Protein AF-A0AAW6XTF2-F1 (afdb_monomer)

Foldseek 3Di:
DPPPDDPLNVVCVVVVHDSVVVVLVVLLVLADPVLNVCCVVVLDPSVQSSCLSVDDRVVNVVQVVVCVVVVHNDPPDDDD

Sequence (80 aa):
MSDGKKSRDILAEQVRQSKTQIQKYIRLTELIPELLNMVDEKRIAFNPAYDLPFLKTEEQRMMLETMDYEQVAPSLRPSA

Radius of gyration: 15.38 Å; Cα contacts (8 Å, |Δi|>4): 51; chains: 1; bounding box: 48×25×32 Å

Solvent-accessible surface area (backbone atoms only — not comparable to full-atom values): 4880 Å² total; per-residue (Å²): 129,82,73,88,72,51,76,59,55,57,48,20,66,73,70,76,42,54,58,65,58,56,51,44,60,59,43,46,73,60,40,58,70,70,61,43,49,31,39,76,73,58,64,36,56,70,75,52,49,54,61,53,40,79,47,55,72,68,56,52,48,53,49,51,57,49,26,68,72,68,76,41,70,80,80,64,69,79,80,129

InterPro domains:
  IPR041468 ParB/Spo0J, HTH domain [PF17762] (8-64)

Secondary structure (DSSP, 8-state):
------HHHHHHHHHT--HHHHHHHHHHTTS-HHHHHHHHTTSS-HHHHTTGGGS-HHHHHHHHHHHHHHTS----PPP-

Structure (mmCIF, N/CA/C/O backbone):
data_AF-A0AAW6XTF2-F1
#
_entry.id   AF-A0AAW6XTF2-F1
#
loop_
_atom_site.group_PDB
_atom_site.id
_atom_site.type_symbol
_atom_site.label_atom_id
_atom_site.label_alt_id
_atom_site.label_comp_id
_atom_site.label_asym_id
_atom_site.label_entity_id
_atom_site.label_seq_id
_atom_site.pdbx_PDB_ins_code
_atom_site.Cartn_x
_atom_site.Cartn_y
_atom_site.Cartn_z
_atom_site.occupancy
_atom_site.B_iso_or_equiv
_atom_site.auth_seq_id
_atom_site.auth_comp_id
_atom_site.auth_asym_id
_atom_site.auth_atom_id
_atom_site.pdbx_PDB_model_num
ATOM 1 N N . MET A 1 1 ? 31.891 3.502 -18.044 1.00 45.72 1 MET A N 1
ATOM 2 C CA . MET A 1 1 ? 30.786 4.259 -17.424 1.00 45.72 1 MET A CA 1
ATOM 3 C C . MET A 1 1 ? 29.824 3.225 -16.876 1.00 45.72 1 MET A C 1
ATOM 5 O O .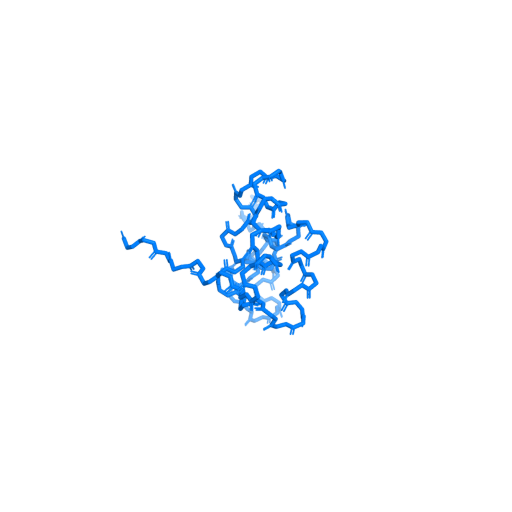 MET A 1 1 ? 29.547 2.281 -17.597 1.00 45.72 1 MET A O 1
ATOM 9 N N . SER A 1 2 ? 29.428 3.307 -15.605 1.00 55.28 2 SER A N 1
ATOM 10 C CA . SER A 1 2 ? 28.373 2.425 -15.093 1.00 55.28 2 SER A CA 1
ATOM 11 C C . SER A 1 2 ? 27.088 2.843 -15.799 1.00 55.28 2 SER A C 1
ATOM 13 O O . SER A 1 2 ? 26.641 3.973 -15.595 1.00 55.28 2 SER A O 1
ATOM 15 N N . ASP A 1 3 ? 26.573 2.006 -16.701 1.00 63.88 3 ASP A N 1
ATOM 16 C CA . ASP A 1 3 ? 25.262 2.211 -17.312 1.00 63.88 3 ASP A CA 1
ATOM 17 C C . ASP A 1 3 ? 24.283 2.480 -16.171 1.00 63.88 3 ASP A C 1
ATOM 19 O O . ASP A 1 3 ? 24.128 1.637 -15.293 1.00 63.88 3 ASP A O 1
ATOM 23 N N . GLY A 1 4 ? 23.688 3.674 -16.120 1.00 74.94 4 GLY A N 1
ATOM 24 C CA . GLY A 1 4 ? 22.935 4.195 -14.970 1.00 74.94 4 GLY A CA 1
ATOM 25 C C . GLY A 1 4 ? 21.625 3.464 -14.641 1.00 74.94 4 GLY A C 1
ATOM 26 O O . GLY A 1 4 ? 20.671 4.098 -14.192 1.00 74.94 4 GLY A O 1
ATOM 27 N N . LYS A 1 5 ? 21.548 2.152 -14.881 1.00 73.12 5 LYS A N 1
ATOM 28 C CA . LYS A 1 5 ? 20.452 1.269 -14.496 1.00 73.12 5 LYS A CA 1
ATOM 29 C C . LYS A 1 5 ? 20.423 1.131 -12.974 1.00 73.12 5 LYS A C 1
ATOM 31 O O . LYS A 1 5 ? 21.370 0.658 -12.348 1.00 73.12 5 LYS A O 1
ATOM 36 N N . LYS A 1 6 ? 19.309 1.531 -12.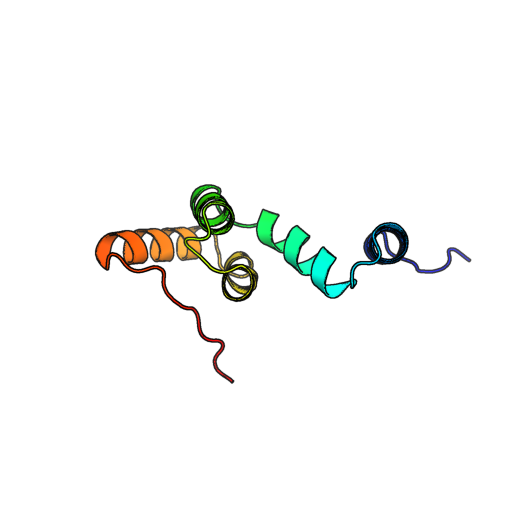366 1.00 79.50 6 LYS A N 1
ATOM 37 C CA . LYS A 1 6 ? 19.020 1.295 -10.945 1.00 79.50 6 LYS A CA 1
ATOM 38 C C . LYS A 1 6 ? 18.540 -0.149 -10.765 1.00 79.50 6 LYS A C 1
ATOM 40 O O . LYS A 1 6 ? 17.999 -0.736 -11.698 1.00 79.50 6 LYS A O 1
ATOM 45 N N . SER A 1 7 ? 18.627 -0.708 -9.555 1.00 79.56 7 SER A N 1
ATOM 46 C CA . SER A 1 7 ? 18.187 -2.092 -9.270 1.00 79.56 7 SER A CA 1
ATOM 47 C C . SER A 1 7 ? 16.748 -2.384 -9.720 1.00 79.56 7 SER A C 1
ATOM 49 O O . SER A 1 7 ? 16.448 -3.484 -10.174 1.00 79.56 7 SER A O 1
ATOM 51 N N . ARG A 1 8 ? 15.866 -1.372 -9.678 1.00 75.00 8 ARG A N 1
ATOM 52 C CA . ARG A 1 8 ? 14.484 -1.475 -10.178 1.00 75.00 8 ARG A CA 1
ATOM 53 C C . ARG A 1 8 ? 14.395 -1.720 -11.689 1.00 75.00 8 ARG A C 1
ATOM 55 O O . ARG A 1 8 ? 13.447 -2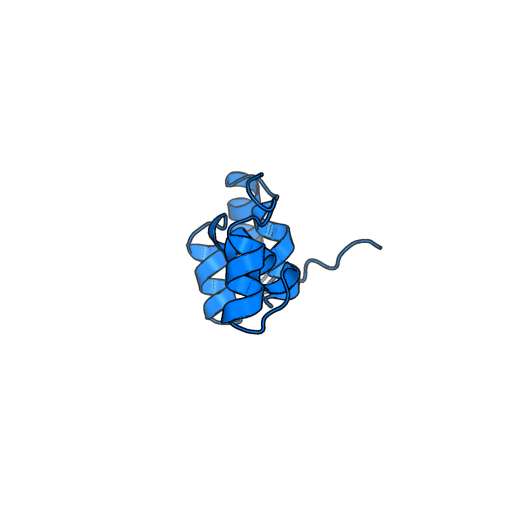.349 -12.139 1.00 75.00 8 ARG A O 1
ATOM 62 N N . ASP A 1 9 ? 15.344 -1.191 -12.462 1.00 76.44 9 ASP A N 1
ATOM 63 C CA . ASP A 1 9 ? 15.363 -1.299 -13.922 1.00 76.44 9 ASP A CA 1
ATOM 64 C C . ASP A 1 9 ? 15.745 -2.720 -14.337 1.00 76.44 9 ASP A C 1
ATOM 66 O O . ASP A 1 9 ? 15.103 -3.302 -15.205 1.00 76.44 9 ASP A O 1
ATOM 70 N N . ILE A 1 10 ? 16.729 -3.297 -13.643 1.00 81.56 10 ILE A N 1
ATOM 71 C CA . ILE A 1 10 ? 17.167 -4.685 -13.826 1.00 81.56 10 ILE A CA 1
ATOM 72 C C . ILE A 1 10 ? 16.034 -5.649 -13.450 1.00 81.56 10 ILE A C 1
ATOM 74 O O . ILE A 1 10 ? 15.702 -6.545 -14.222 1.00 81.56 10 ILE A O 1
ATOM 78 N N . LEU A 1 11 ? 15.393 -5.433 -12.296 1.00 79.06 11 LEU A N 1
ATOM 79 C CA . LEU A 1 11 ? 14.300 -6.289 -11.837 1.00 79.06 11 LEU A CA 1
ATOM 80 C C . LEU A 1 11 ? 13.096 -6.236 -12.795 1.00 79.06 11 LEU A C 1
ATOM 82 O O . LEU A 1 11 ? 12.542 -7.279 -13.126 1.00 79.06 11 LEU A O 1
ATOM 86 N N . ALA A 1 12 ? 12.731 -5.048 -13.296 1.00 79.44 12 ALA A N 1
ATOM 87 C CA . ALA A 1 12 ? 11.648 -4.874 -14.272 1.00 79.44 12 ALA A CA 1
ATOM 88 C C . ALA A 1 12 ? 11.866 -5.702 -15.547 1.00 79.44 12 ALA A C 1
ATOM 90 O O . ALA A 1 12 ? 10.945 -6.377 -16.011 1.00 79.44 12 ALA A O 1
ATOM 91 N N . GLU A 1 13 ? 13.093 -5.683 -16.078 1.00 80.69 13 GLU A N 1
ATOM 92 C CA . GLU A 1 13 ? 13.490 -6.481 -17.243 1.00 80.69 13 GLU A CA 1
ATOM 93 C C . GLU A 1 13 ? 13.409 -7.991 -16.947 1.00 80.69 13 GLU A C 1
ATOM 95 O O . GLU A 1 13 ? 12.873 -8.748 -17.757 1.00 80.69 13 GLU A O 1
ATOM 100 N N . GLN A 1 14 ? 13.876 -8.429 -15.773 1.00 83.12 14 GLN A N 1
ATOM 101 C CA . GLN A 1 14 ? 13.901 -9.845 -15.383 1.00 83.12 14 GLN A CA 1
ATOM 102 C C . GLN A 1 14 ? 12.508 -10.436 -15.145 1.00 83.12 14 GLN A C 1
ATOM 104 O O . GLN A 1 14 ? 12.222 -11.539 -15.610 1.00 83.12 14 GLN A O 1
ATOM 109 N N . VAL A 1 15 ? 11.634 -9.717 -14.435 1.00 81.38 15 VAL A N 1
ATOM 110 C CA . VAL A 1 15 ? 10.306 -10.227 -14.053 1.00 81.38 15 VAL A CA 1
ATOM 111 C C . VAL A 1 15 ? 9.201 -9.852 -15.044 1.00 81.38 15 VAL A C 1
ATOM 113 O O . VAL A 1 15 ? 8.037 -10.172 -14.812 1.00 81.38 15 VAL A O 1
ATOM 116 N N . ARG A 1 16 ? 9.544 -9.168 -16.149 1.00 82.00 16 ARG A N 1
ATOM 117 C CA . ARG A 1 16 ? 8.596 -8.636 -17.150 1.00 82.00 16 ARG A CA 1
ATOM 118 C C . ARG A 1 16 ? 7.471 -7.796 -16.529 1.00 82.00 16 ARG A C 1
ATOM 120 O O . ARG A 1 16 ? 6.344 -7.791 -17.021 1.00 82.00 16 ARG A O 1
ATOM 127 N N . GLN A 1 17 ? 7.773 -7.080 -15.448 1.00 81.62 17 GLN A N 1
ATOM 128 C CA .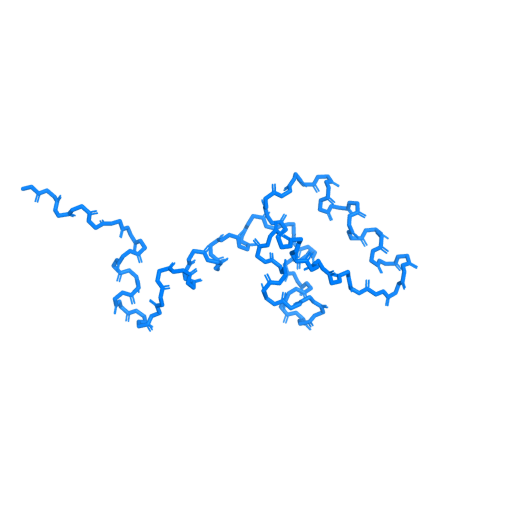 GLN A 1 17 ? 6.846 -6.152 -14.802 1.00 81.62 17 GLN A CA 1
ATOM 129 C C . GLN A 1 17 ? 7.261 -4.712 -15.079 1.00 81.62 17 GLN A C 1
ATOM 131 O O . GLN A 1 17 ? 8.438 -4.406 -15.260 1.00 81.62 17 GLN A O 1
ATOM 136 N N . SER A 1 18 ? 6.293 -3.795 -15.086 1.00 86.50 18 SER A N 1
ATOM 137 C CA . SER A 1 18 ? 6.619 -2.379 -15.222 1.00 86.50 18 SER A CA 1
ATOM 138 C C . SER A 1 18 ? 7.388 -1.883 -13.991 1.00 86.50 18 SER A C 1
ATOM 140 O O . SER A 1 18 ? 7.138 -2.307 -12.860 1.00 86.50 18 SER A O 1
ATOM 142 N N . LYS A 1 19 ? 8.293 -0.919 -14.195 1.00 83.31 19 LYS A N 1
ATOM 143 C CA . LYS A 1 19 ? 9.003 -0.234 -13.098 1.00 83.31 19 LYS A CA 1
ATOM 144 C C . LYS A 1 19 ? 8.027 0.352 -12.071 1.00 83.31 19 LYS A C 1
ATOM 146 O O . LYS A 1 19 ? 8.310 0.341 -10.877 1.00 83.31 19 LYS A O 1
ATOM 151 N N . THR A 1 20 ? 6.871 0.823 -12.542 1.00 85.06 20 THR A N 1
ATOM 152 C CA . THR A 1 20 ? 5.776 1.321 -11.706 1.00 85.06 20 THR A CA 1
ATOM 153 C C . THR A 1 20 ? 5.215 0.224 -10.808 1.00 85.06 20 THR A C 1
ATOM 155 O O . THR A 1 20 ? 5.056 0.459 -9.617 1.00 85.06 20 THR A O 1
ATOM 158 N N . GLN A 1 21 ? 4.967 -0.981 -11.331 1.00 87.06 21 GLN A N 1
ATOM 159 C CA . GLN A 1 21 ? 4.468 -2.111 -10.541 1.00 87.06 21 GLN A CA 1
ATOM 160 C C . GLN A 1 21 ? 5.439 -2.472 -9.408 1.00 87.06 21 GLN A C 1
ATOM 162 O O . GLN A 1 21 ? 5.034 -2.579 -8.254 1.00 87.06 21 GLN A O 1
ATOM 167 N N . ILE A 1 22 ? 6.731 -2.576 -9.727 1.00 87.44 22 ILE A N 1
ATOM 168 C CA . ILE A 1 22 ? 7.785 -2.870 -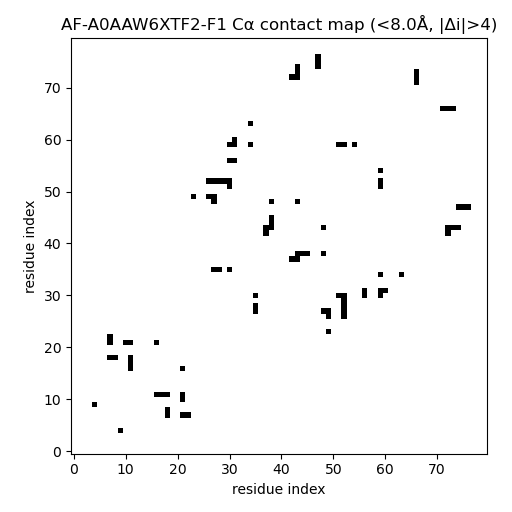8.746 1.00 87.44 22 ILE A CA 1
ATOM 169 C C . ILE A 1 22 ? 7.848 -1.783 -7.673 1.00 87.44 22 ILE A C 1
ATOM 171 O O . ILE A 1 22 ? 7.913 -2.088 -6.486 1.00 87.44 22 ILE A O 1
ATOM 175 N N . GLN A 1 23 ? 7.786 -0.510 -8.071 1.00 87.44 23 GLN A N 1
ATOM 176 C CA . GLN A 1 23 ? 7.772 0.600 -7.122 1.00 87.44 23 GLN A CA 1
ATOM 177 C C . GLN A 1 23 ? 6.552 0.550 -6.195 1.00 87.44 23 GLN A C 1
ATOM 179 O O . GLN A 1 23 ? 6.712 0.811 -5.007 1.00 87.44 23 GLN A O 1
ATOM 184 N N . LYS A 1 24 ? 5.364 0.199 -6.707 1.00 89.75 24 LYS A N 1
ATOM 185 C CA . LYS A 1 24 ? 4.163 0.041 -5.875 1.00 89.75 24 LYS A CA 1
ATOM 186 C C . LYS A 1 24 ? 4.361 -1.042 -4.815 1.00 89.75 24 LYS A C 1
ATOM 188 O O . LYS A 1 24 ? 4.115 -0.774 -3.648 1.00 89.75 24 LYS A O 1
ATOM 193 N N . TYR A 1 25 ? 4.872 -2.215 -5.194 1.00 90.94 25 TYR A N 1
ATOM 194 C CA . TYR A 1 25 ? 5.146 -3.293 -4.236 1.00 90.94 25 TYR A CA 1
ATOM 195 C C . TYR A 1 25 ? 6.179 -2.902 -3.178 1.00 90.94 25 TYR A C 1
ATOM 197 O O . TYR A 1 25 ? 5.972 -3.181 -2.004 1.00 90.94 25 TYR A O 1
ATOM 205 N N . ILE A 1 26 ? 7.256 -2.214 -3.572 1.00 91.06 26 ILE A N 1
ATOM 206 C CA . ILE A 1 26 ? 8.252 -1.709 -2.616 1.00 91.06 26 ILE A CA 1
ATOM 207 C C . ILE A 1 26 ? 7.608 -0.711 -1.649 1.00 91.06 26 ILE A C 1
ATOM 209 O O . ILE A 1 26 ? 7.895 -0.746 -0.464 1.00 91.06 26 ILE A O 1
ATOM 213 N N . ARG A 1 27 ? 6.719 0.168 -2.122 1.00 92.81 27 ARG A N 1
ATOM 214 C CA . ARG A 1 27 ? 6.055 1.144 -1.247 1.00 92.81 27 ARG A CA 1
ATOM 215 C C . ARG A 1 27 ? 5.158 0.496 -0.200 1.00 92.81 27 ARG A C 1
ATOM 217 O O . ARG A 1 27 ? 5.126 0.978 0.923 1.00 92.81 27 ARG A O 1
ATOM 224 N N . LEU A 1 28 ? 4.495 -0.615 -0.514 1.00 94.88 28 LEU A N 1
ATOM 225 C CA . LEU A 1 28 ? 3.667 -1.315 0.474 1.00 94.88 28 LEU A CA 1
ATOM 226 C C . LEU A 1 28 ? 4.458 -1.813 1.694 1.00 94.88 28 LEU A C 1
ATOM 228 O O . LEU A 1 28 ? 3.861 -2.014 2.744 1.00 94.88 28 LEU A O 1
ATOM 232 N N . THR A 1 29 ? 5.786 -1.961 1.608 1.00 94.38 29 THR A N 1
ATOM 233 C CA . THR A 1 29 ? 6.604 -2.348 2.772 1.00 94.38 29 THR A CA 1
ATOM 234 C C . THR A 1 29 ? 6.749 -1.233 3.812 1.00 94.38 29 THR A C 1
ATOM 236 O O . THR A 1 29 ? 7.309 -1.474 4.875 1.00 94.38 29 THR A O 1
ATOM 239 N N . GLU A 1 30 ? 6.301 -0.012 3.505 1.00 95.56 30 GLU A N 1
ATOM 240 C CA . GLU A 1 30 ? 6.246 1.125 4.438 1.00 95.56 30 GLU A CA 1
ATOM 241 C C . GLU A 1 30 ? 4.883 1.209 5.173 1.00 95.56 30 GLU A C 1
ATOM 243 O O . GLU A 1 30 ? 4.664 2.124 5.970 1.00 95.56 30 GLU A O 1
ATOM 248 N N . LEU A 1 31 ? 3.965 0.259 4.934 1.00 97.00 31 LEU A N 1
ATOM 249 C CA . LEU A 1 31 ? 2.724 0.121 5.703 1.00 97.00 31 LEU A CA 1
ATOM 250 C C . LEU A 1 31 ? 2.973 -0.472 7.089 1.00 97.00 31 LEU A C 1
ATOM 252 O O . LEU A 1 31 ? 3.844 -1.326 7.270 1.00 97.00 31 LEU A O 1
ATOM 256 N N . ILE A 1 32 ? 2.135 -0.088 8.053 1.00 96.62 32 ILE A N 1
ATOM 257 C CA . ILE A 1 32 ? 2.023 -0.844 9.304 1.00 96.62 32 ILE A CA 1
ATOM 258 C C . ILE A 1 32 ? 1.531 -2.278 9.027 1.00 96.62 32 ILE A C 1
ATOM 260 O O . ILE A 1 32 ? 0.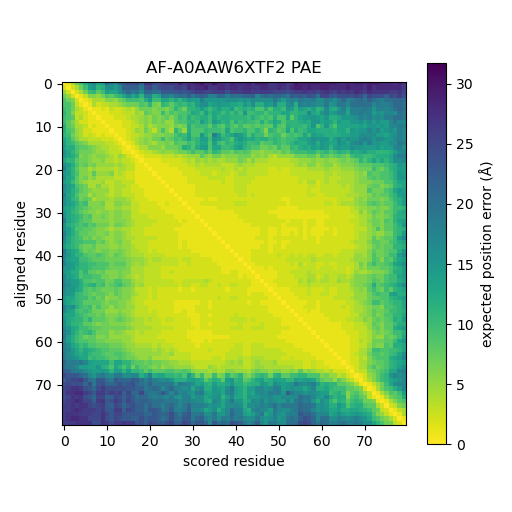761 -2.483 8.079 1.00 96.62 32 ILE A O 1
ATOM 264 N N . PRO A 1 33 ? 1.955 -3.274 9.832 1.00 96.06 33 PRO A N 1
ATOM 265 C CA . PRO A 1 33 ? 1.642 -4.684 9.589 1.00 96.06 33 PRO A CA 1
ATOM 266 C C . PRO A 1 33 ? 0.149 -4.970 9.410 1.00 96.06 33 PRO A C 1
ATOM 268 O O . PRO A 1 33 ? -0.233 -5.782 8.573 1.00 96.06 33 PRO A O 1
ATOM 271 N N . GLU A 1 34 ? -0.702 -4.282 10.163 1.00 94.88 34 GLU A N 1
ATOM 272 C CA . GLU A 1 34 ? -2.148 -4.458 10.131 1.00 94.88 34 GLU A CA 1
ATOM 273 C C . GLU A 1 34 ? -2.737 -4.028 8.781 1.00 94.88 34 GLU A C 1
ATOM 275 O O . GLU A 1 34 ? -3.495 -4.782 8.175 1.00 94.88 34 GLU A O 1
ATOM 280 N N . LEU A 1 35 ? -2.334 -2.866 8.256 1.00 94.44 35 LEU A N 1
ATOM 281 C CA . LEU A 1 35 ? -2.778 -2.410 6.937 1.00 94.44 35 LEU A CA 1
ATOM 282 C C . LEU A 1 35 ? -2.240 -3.308 5.825 1.00 94.44 35 LEU A C 1
ATOM 284 O O . LEU A 1 35 ? -2.982 -3.610 4.893 1.00 94.44 35 LEU A O 1
ATOM 288 N N . LEU A 1 36 ? -0.989 -3.768 5.928 1.00 95.69 36 LEU A N 1
ATOM 289 C CA . LEU A 1 36 ? -0.422 -4.712 4.964 1.00 95.69 36 LEU A CA 1
ATOM 290 C C . LEU A 1 36 ? -1.226 -6.021 4.928 1.00 95.69 36 LEU A C 1
ATOM 292 O O . LEU A 1 36 ? -1.634 -6.450 3.849 1.00 95.69 36 LEU A O 1
ATOM 296 N N . ASN A 1 37 ? -1.558 -6.579 6.098 1.00 94.94 37 ASN A N 1
ATOM 297 C CA . ASN A 1 37 ? -2.420 -7.759 6.203 1.00 94.94 37 ASN A CA 1
ATOM 298 C C . ASN A 1 37 ? -3.790 -7.517 5.556 1.00 94.94 37 ASN A C 1
ATOM 300 O O . ASN A 1 37 ? -4.302 -8.382 4.854 1.00 94.94 37 ASN A O 1
ATOM 304 N N . MET A 1 38 ? -4.377 -6.328 5.717 1.00 92.88 38 MET A N 1
ATOM 305 C CA . MET A 1 38 ? -5.651 -5.995 5.072 1.00 92.88 38 MET A CA 1
ATOM 306 C C . MET A 1 38 ? -5.553 -5.907 3.541 1.00 92.88 38 MET A C 1
ATOM 308 O O . MET A 1 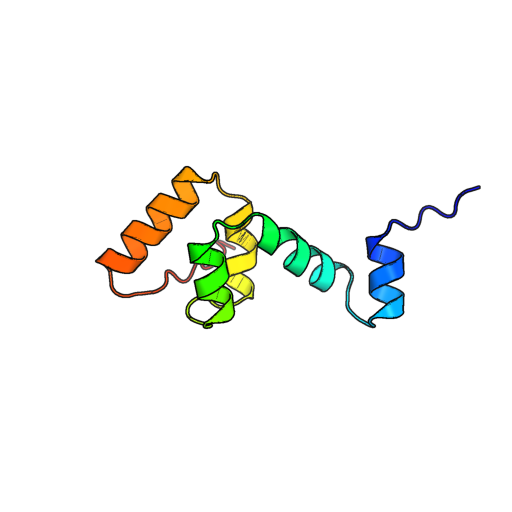38 ? -6.544 -6.187 2.859 1.00 92.88 38 MET A O 1
ATOM 312 N N . VAL A 1 39 ? -4.397 -5.537 2.976 1.00 92.94 39 VAL A N 1
ATOM 313 C CA . VAL A 1 39 ? -4.158 -5.632 1.522 1.00 92.94 39 VAL A CA 1
ATOM 314 C C . VAL A 1 39 ? -4.090 -7.097 1.090 1.00 92.94 39 VAL A C 1
ATOM 316 O O . VAL A 1 39 ? -4.730 -7.471 0.103 1.00 92.94 39 VAL A O 1
ATOM 319 N N . ASP A 1 40 ? -3.368 -7.930 1.838 1.00 92.94 40 ASP A N 1
ATOM 320 C CA . ASP A 1 40 ? -3.197 -9.359 1.543 1.00 92.94 40 ASP A CA 1
ATOM 321 C C . ASP A 1 40 ? -4.523 -10.132 1.642 1.00 92.94 40 ASP A C 1
ATOM 323 O O . ASP A 1 40 ? -4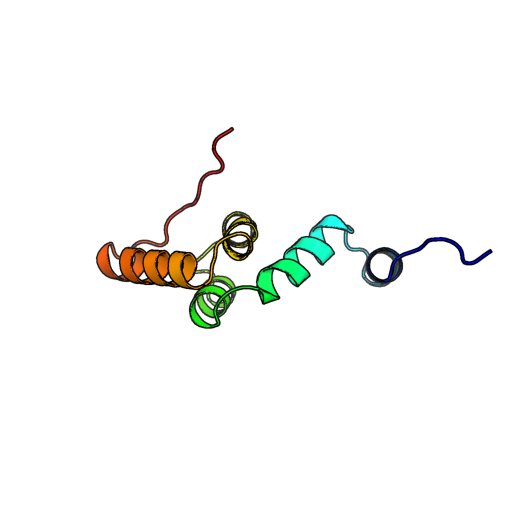.859 -10.930 0.762 1.00 92.94 40 ASP A O 1
ATOM 327 N N . GLU A 1 41 ? -5.340 -9.817 2.649 1.00 93.25 41 GLU A N 1
ATOM 328 C CA . GLU A 1 41 ? -6.714 -10.310 2.818 1.00 93.25 41 GLU A CA 1
ATOM 329 C C . GLU A 1 41 ? -7.698 -9.718 1.794 1.00 93.25 41 GLU A C 1
ATOM 331 O O . GLU A 1 41 ? -8.874 -10.088 1.769 1.00 93.25 41 GLU A O 1
ATOM 336 N N . LYS A 1 42 ? -7.241 -8.796 0.935 1.00 89.31 42 LYS A N 1
ATOM 337 C CA . LYS A 1 42 ? -8.045 -8.057 -0.053 1.00 89.31 42 LYS A CA 1
ATOM 338 C C . LYS A 1 42 ? -9.180 -7.231 0.558 1.00 89.31 42 LYS A C 1
ATOM 340 O O . LYS A 1 42 ? -10.117 -6.859 -0.150 1.00 89.31 42 LYS A O 1
ATOM 345 N N . ARG A 1 43 ? -9.089 -6.904 1.850 1.00 88.69 43 ARG A N 1
ATOM 346 C CA . ARG A 1 43 ? -9.989 -5.961 2.533 1.00 88.69 43 ARG A CA 1
ATOM 347 C C . ARG A 1 43 ? -9.746 -4.530 2.056 1.00 88.69 43 ARG A C 1
ATOM 349 O O . ARG A 1 43 ? -10.691 -3.753 1.969 1.00 88.69 43 ARG A O 1
ATOM 356 N N . ILE A 1 44 ? -8.507 -4.202 1.686 1.00 88.50 44 ILE A N 1
ATOM 357 C CA . ILE A 1 44 ? -8.143 -2.972 0.974 1.00 88.50 44 ILE A CA 1
ATOM 358 C C . ILE A 1 44 ? -7.637 -3.356 -0.417 1.00 88.50 44 ILE A C 1
ATOM 360 O O . ILE A 1 44 ? -6.798 -4.241 -0.574 1.00 88.50 44 ILE A O 1
ATOM 364 N N . ALA A 1 45 ? -8.133 -2.683 -1.454 1.00 89.19 45 ALA A N 1
ATOM 365 C CA . ALA A 1 45 ? -7.628 -2.906 -2.802 1.00 89.19 45 ALA A CA 1
ATOM 366 C C . ALA A 1 45 ? -6.184 -2.383 -2.954 1.00 89.19 45 ALA A C 1
ATOM 368 O O . ALA A 1 45 ? -5.801 -1.364 -2.388 1.00 89.19 45 ALA A O 1
ATOM 369 N N . PHE A 1 46 ? -5.392 -3.036 -3.805 1.00 87.94 46 PHE A N 1
ATOM 370 C CA . PHE A 1 46 ? -3.982 -2.685 -4.023 1.00 87.94 46 PHE A CA 1
ATOM 371 C C . PHE A 1 46 ? -3.761 -1.232 -4.477 1.00 87.94 46 PHE A C 1
ATOM 373 O O . PHE A 1 46 ? -2.816 -0.576 -4.056 1.00 87.94 46 PHE A O 1
ATOM 380 N N . ASN A 1 47 ? -4.629 -0.723 -5.357 1.00 85.19 47 ASN A N 1
ATOM 381 C CA . ASN A 1 47 ? -4.491 0.632 -5.888 1.00 85.19 47 ASN A CA 1
ATOM 382 C C . ASN A 1 47 ? -4.655 1.725 -4.817 1.00 85.19 47 ASN A C 1
ATOM 384 O O . ASN A 1 47 ? -3.767 2.563 -4.756 1.00 85.19 47 ASN A O 1
ATOM 388 N N . PRO A 1 48 ? -5.699 1.733 -3.966 1.00 86.56 48 PRO A N 1
ATOM 389 C CA . PRO A 1 48 ? -5.777 2.695 -2.863 1.00 86.56 48 PRO A CA 1
ATOM 390 C C . PRO A 1 48 ? -4.719 2.452 -1.776 1.00 86.56 48 PRO A C 1
ATOM 392 O O . PRO A 1 48 ? -4.250 3.402 -1.160 1.00 86.56 48 PRO A O 1
ATOM 395 N N . ALA A 1 49 ? -4.281 1.205 -1.569 1.00 91.00 49 ALA A N 1
ATOM 396 C CA . ALA A 1 49 ? -3.222 0.908 -0.604 1.00 91.00 49 ALA A CA 1
ATOM 397 C C . ALA A 1 49 ? -1.855 1.502 -0.979 1.00 91.00 49 ALA A C 1
ATOM 399 O O . ALA A 1 49 ? -1.008 1.666 -0.109 1.00 91.00 49 ALA A O 1
ATOM 400 N N . TYR A 1 50 ? -1.630 1.838 -2.253 1.00 92.19 50 TYR A N 1
ATOM 401 C CA . TYR A 1 50 ? -0.388 2.461 -2.713 1.00 92.19 50 TYR A CA 1
ATOM 402 C C . TYR A 1 50 ? -0.139 3.851 -2.106 1.00 92.19 50 TYR A C 1
ATOM 404 O O . TYR A 1 50 ? 1.022 4.233 -1.965 1.00 92.19 50 TYR A O 1
ATOM 412 N N . ASP A 1 51 ? -1.194 4.586 -1.742 1.00 90.69 51 ASP A N 1
ATOM 413 C CA . ASP A 1 51 ? -1.078 5.962 -1.243 1.00 90.69 51 ASP A CA 1
ATOM 414 C C . ASP A 1 51 ? -0.866 6.025 0.283 1.00 90.69 51 ASP A C 1
ATOM 416 O O . ASP A 1 51 ? -0.312 6.987 0.810 1.00 90.69 51 ASP A O 1
ATOM 420 N N . LEU A 1 52 ? -1.243 4.967 1.003 1.00 92.94 52 LEU A N 1
ATOM 421 C CA . LEU A 1 52 ? -1.135 4.867 2.462 1.00 92.94 52 LEU A CA 1
ATOM 422 C C . LEU A 1 52 ? 0.297 4.976 3.032 1.00 92.94 52 LEU A C 1
ATOM 424 O O . LEU A 1 52 ? 0.457 5.622 4.067 1.00 92.94 52 LEU A O 1
ATOM 428 N N . PRO A 1 53 ? 1.357 4.431 2.402 1.00 94.88 53 PRO A N 1
ATOM 429 C CA . PRO A 1 53 ? 2.708 4.523 2.943 1.00 94.88 53 PRO A CA 1
ATOM 430 C C . PRO A 1 53 ? 3.315 5.932 2.859 1.00 94.88 53 PRO A C 1
ATOM 432 O O . PRO A 1 53 ? 4.371 6.181 3.434 1.00 94.88 53 PRO A O 1
ATOM 435 N N . PHE A 1 54 ? 2.659 6.876 2.172 1.00 93.00 54 PHE A N 1
ATOM 436 C CA . PHE A 1 54 ? 3.047 8.290 2.199 1.00 93.00 54 PHE A CA 1
ATOM 437 C C . PHE A 1 54 ? 2.573 9.016 3.469 1.00 93.00 54 PHE A C 1
ATOM 439 O O . PHE A 1 54 ? 3.010 10.140 3.723 1.00 93.00 54 PHE A O 1
ATOM 446 N N . LEU A 1 55 ? 1.703 8.386 4.264 1.00 94.44 55 LEU A N 1
ATOM 447 C CA . LEU A 1 55 ? 1.256 8.877 5.564 1.00 94.44 55 LEU A CA 1
ATOM 448 C C . LEU A 1 55 ? 2.237 8.484 6.670 1.00 94.44 55 LEU A C 1
ATOM 450 O O . LEU A 1 55 ? 2.907 7.447 6.607 1.00 94.44 55 LEU A O 1
ATOM 454 N N . LYS A 1 56 ? 2.268 9.276 7.742 1.00 95.62 56 LYS A N 1
ATOM 455 C CA . LYS A 1 56 ? 2.986 8.909 8.968 1.00 95.62 56 LYS A CA 1
ATOM 456 C C . LYS A 1 56 ? 2.346 7.678 9.604 1.00 95.62 56 LYS A C 1
ATOM 458 O O . LYS A 1 56 ? 1.144 7.456 9.498 1.00 95.62 56 LYS A O 1
ATOM 463 N N . THR A 1 57 ? 3.134 6.927 10.370 1.00 95.38 57 THR A N 1
ATOM 464 C CA . THR A 1 57 ? 2.660 5.739 11.097 1.00 95.38 57 THR A CA 1
ATOM 465 C C . THR A 1 57 ? 1.434 6.023 11.975 1.00 95.38 57 THR A C 1
ATOM 467 O O . THR A 1 57 ? 0.514 5.215 12.000 1.00 95.38 57 THR A O 1
ATOM 470 N N . GLU A 1 58 ? 1.372 7.176 12.650 1.00 95.44 58 GLU A N 1
ATOM 471 C CA . GLU A 1 58 ? 0.208 7.525 13.485 1.00 95.44 58 GLU A CA 1
ATOM 472 C C . GLU A 1 58 ? -1.055 7.819 12.669 1.00 95.44 58 GLU A C 1
ATOM 474 O O . GLU A 1 58 ? -2.155 7.464 13.079 1.00 95.44 58 GLU A O 1
ATOM 479 N N . GLU A 1 59 ? -0.908 8.411 11.483 1.00 95.25 59 GLU A N 1
ATOM 480 C CA . GLU A 1 59 ? -2.029 8.641 10.566 1.00 95.25 59 GLU A CA 1
ATOM 481 C C . GLU A 1 59 ? -2.551 7.302 10.023 1.00 95.25 59 GLU A C 1
ATOM 483 O O . GLU A 1 59 ? -3.759 7.089 9.966 1.00 95.25 59 GLU A O 1
ATOM 488 N N . GLN A 1 60 ? -1.652 6.357 9.722 1.00 95.50 60 GLN A N 1
ATOM 489 C CA . GLN A 1 60 ? -2.025 4.992 9.337 1.00 95.50 60 GLN A CA 1
ATOM 490 C C . GLN A 1 60 ? -2.809 4.264 10.447 1.00 95.50 60 GLN A C 1
ATOM 492 O O . GLN A 1 60 ? -3.792 3.583 10.151 1.00 95.50 60 GLN A O 1
ATOM 497 N N . ARG A 1 61 ? -2.427 4.431 11.723 1.00 94.44 61 ARG A N 1
ATOM 498 C CA . ARG A 1 61 ? -3.171 3.861 12.865 1.00 94.44 61 ARG A CA 1
ATOM 499 C C . ARG A 1 61 ? -4.544 4.497 13.044 1.00 94.44 61 ARG A C 1
ATOM 501 O O . ARG A 1 61 ? -5.521 3.777 13.206 1.00 94.44 61 ARG A O 1
ATOM 508 N N . MET A 1 62 ? -4.632 5.822 12.947 1.00 92.06 62 MET A N 1
ATOM 509 C CA . MET A 1 62 ? -5.908 6.538 13.037 1.00 92.06 62 MET A CA 1
ATOM 510 C C . MET A 1 62 ? -6.883 6.094 11.941 1.00 92.06 62 MET A C 1
ATOM 512 O O . MET A 1 62 ? -8.081 5.943 12.187 1.00 92.06 62 MET A O 1
ATOM 516 N N . MET A 1 63 ? -6.376 5.845 10.731 1.00 88.94 63 MET A N 1
ATOM 517 C CA . MET A 1 63 ? -7.187 5.259 9.669 1.00 88.94 63 MET A CA 1
ATOM 518 C C . MET A 1 63 ? -7.721 3.890 10.078 1.00 88.94 63 MET A C 1
ATOM 520 O O . MET A 1 63 ? -8.924 3.687 9.988 1.00 88.94 63 MET A O 1
ATOM 524 N N . LEU A 1 64 ? -6.873 2.989 10.576 1.00 89.00 64 LEU A N 1
ATOM 525 C CA . LEU A 1 64 ? -7.295 1.659 11.021 1.00 89.00 64 LEU A CA 1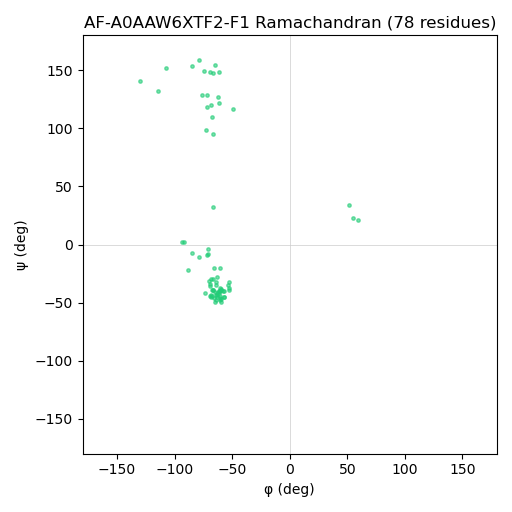
ATOM 526 C C . LEU A 1 64 ? -8.390 1.716 12.100 1.00 89.00 64 LEU A C 1
ATOM 528 O O . LEU A 1 64 ? -9.408 1.043 11.973 1.00 89.00 64 LEU A O 1
ATOM 532 N N . GLU A 1 65 ? -8.235 2.581 13.102 1.00 87.81 65 GLU A N 1
ATOM 533 C CA . GLU A 1 65 ? -9.258 2.798 14.136 1.00 87.81 65 GLU A CA 1
ATOM 534 C C . GLU A 1 65 ? -10.590 3.276 13.538 1.00 87.81 65 GLU A C 1
ATOM 536 O O . GLU A 1 65 ? -11.665 2.825 13.939 1.00 87.81 65 GLU A O 1
ATOM 541 N N . THR A 1 66 ? -10.525 4.149 12.529 1.00 86.19 66 THR A N 1
ATOM 542 C CA . THR A 1 66 ? -11.712 4.630 11.808 1.00 86.19 66 THR A CA 1
ATOM 543 C C . THR A 1 66 ? -12.383 3.497 11.019 1.00 86.19 66 THR A C 1
ATOM 545 O O . THR A 1 66 ? -13.607 3.393 11.007 1.00 86.19 66 THR A O 1
ATOM 548 N N . MET A 1 67 ? -11.602 2.604 10.403 1.00 81.12 67 MET A N 1
ATOM 549 C CA . MET A 1 67 ? -12.107 1.450 9.640 1.00 81.12 67 MET A CA 1
ATOM 550 C C . MET A 1 67 ? -12.877 0.465 10.509 1.00 81.12 67 MET A C 1
ATOM 552 O O . MET A 1 67 ? -13.938 -0.025 10.113 1.00 81.12 67 MET A O 1
ATOM 556 N N . ASP A 1 68 ? -12.338 0.183 11.693 1.00 77.94 68 ASP A N 1
ATOM 557 C CA . ASP A 1 68 ? -12.963 -0.715 12.657 1.00 77.94 68 ASP A CA 1
ATOM 558 C C . ASP A 1 68 ? -14.243 -0.103 13.241 1.00 77.94 68 ASP A C 1
ATOM 560 O O . ASP A 1 68 ? -15.228 -0.817 13.441 1.00 77.94 68 ASP A O 1
ATOM 564 N N . TYR A 1 69 ? -14.272 1.219 13.448 1.00 72.81 69 TYR A N 1
ATOM 565 C CA . TYR A 1 69 ? -15.464 1.927 13.918 1.00 72.81 69 TYR A CA 1
ATOM 566 C C . TYR A 1 69 ? -16.593 1.942 12.878 1.00 72.81 69 TYR A C 1
ATOM 568 O O . TYR A 1 69 ? -17.755 1.707 13.218 1.00 72.81 69 TYR A O 1
ATOM 576 N N . GLU A 1 70 ? -16.271 2.193 11.608 1.00 69.06 70 GLU A N 1
ATOM 577 C CA . GLU A 1 70 ? -17.277 2.328 10.550 1.00 69.06 70 GLU A CA 1
ATOM 578 C C . GLU A 1 70 ? -17.713 0.985 9.927 1.00 69.06 70 GLU A C 1
ATOM 580 O O . GLU A 1 70 ? -18.662 0.959 9.146 1.00 69.06 70 GLU A O 1
ATOM 585 N N . GLN A 1 71 ? -17.070 -0.144 10.263 1.00 68.38 71 GLN A N 1
ATOM 586 C CA . GLN A 1 71 ? -17.239 -1.449 9.589 1.00 68.38 71 GLN A CA 1
ATOM 587 C C . GLN A 1 71 ? -17.002 -1.400 8.065 1.00 68.38 71 GLN A C 1
ATOM 589 O O . GLN A 1 71 ? -17.479 -2.262 7.320 1.00 68.38 71 GLN A O 1
ATOM 594 N N . VAL A 1 72 ? -16.249 -0.414 7.575 1.00 59.72 72 VAL A N 1
ATOM 595 C CA . VAL A 1 72 ? -15.920 -0.258 6.152 1.00 59.72 72 VAL A CA 1
ATOM 596 C C . VAL A 1 72 ? -14.423 -0.055 5.977 1.00 59.72 72 VAL A C 1
ATOM 598 O O . VAL A 1 72 ? -13.776 0.666 6.730 1.00 59.72 72 VAL A O 1
ATOM 601 N N . ALA A 1 73 ? -13.865 -0.660 4.927 1.00 58.97 73 ALA A N 1
ATOM 602 C CA . ALA A 1 73 ? -12.569 -0.224 4.431 1.00 58.97 73 ALA A CA 1
ATOM 603 C C . ALA A 1 73 ? -12.746 1.143 3.728 1.00 58.97 73 ALA A C 1
ATOM 605 O O . ALA A 1 73 ? -13.615 1.244 2.855 1.00 58.97 73 ALA A O 1
ATOM 606 N N . PRO A 1 74 ? -11.961 2.196 4.035 1.00 56.38 74 PRO A N 1
ATOM 607 C CA . PRO A 1 74 ? -12.093 3.504 3.444 1.00 56.38 74 PRO A CA 1
ATOM 608 C C . PRO A 1 74 ? -11.585 3.348 2.024 1.00 56.38 74 PRO A C 1
ATOM 610 O O . PRO A 1 74 ? -10.422 3.011 1.778 1.00 56.38 74 PRO A O 1
ATOM 613 N N . SER A 1 75 ? -12.453 3.593 1.054 1.00 53.78 75 SER A N 1
ATOM 614 C CA . SER A 1 75 ? -11.976 3.821 -0.296 1.00 53.78 75 SER A CA 1
ATOM 615 C C . SER A 1 75 ? -11.334 5.206 -0.319 1.00 53.78 75 SER A C 1
ATOM 617 O O . SER A 1 75 ? -12.042 6.208 -0.437 1.00 53.78 75 SER A O 1
ATOM 619 N N . LEU A 1 76 ? -10.007 5.275 -0.207 1.00 53.78 76 LEU A N 1
ATOM 620 C CA . LEU A 1 76 ? -9.269 6.482 -0.566 1.00 53.78 76 LEU A CA 1
ATOM 621 C C . LEU A 1 76 ? -9.409 6.664 -2.078 1.00 53.78 76 LEU A C 1
ATOM 623 O O . LEU A 1 76 ? -8.727 6.022 -2.877 1.00 53.78 76 LEU A O 1
ATOM 627 N N . ARG A 1 77 ? -10.386 7.474 -2.484 1.00 46.94 77 ARG A N 1
ATOM 628 C CA . ARG A 1 77 ? -10.455 7.959 -3.859 1.00 46.94 77 ARG A CA 1
ATOM 629 C C . ARG A 1 77 ? -9.400 9.057 -3.993 1.00 46.94 77 ARG A C 1
ATOM 631 O O . ARG A 1 77 ? -9.419 9.971 -3.169 1.00 46.94 77 ARG A O 1
ATOM 638 N N . PRO A 1 78 ? -8.518 9.007 -5.003 1.00 41.28 78 PRO A N 1
ATOM 639 C CA . PRO A 1 78 ? -7.622 10.121 -5.258 1.00 41.28 78 PRO A CA 1
ATOM 640 C C . PRO A 1 78 ? -8.488 11.335 -5.606 1.00 41.28 78 PRO A C 1
ATOM 642 O O . PRO A 1 78 ? -9.352 11.240 -6.484 1.00 41.28 78 PRO A O 1
ATOM 645 N N . SER A 1 79 ? -8.299 12.459 -4.913 1.00 45.53 79 SER A N 1
ATOM 646 C CA . SER A 1 79 ? -8.778 13.739 -5.431 1.00 45.53 79 SER A CA 1
ATOM 647 C C . SER A 1 79 ? -8.056 13.984 -6.755 1.00 45.53 79 SER A C 1
ATOM 649 O O . SER A 1 79 ? -6.824 13.944 -6.781 1.00 45.53 79 SER A O 1
ATOM 651 N N . ALA A 1 80 ? -8.830 14.148 -7.828 1.00 38.62 80 ALA A N 1
ATOM 652 C CA . ALA A 1 80 ? -8.336 14.501 -9.156 1.00 38.62 80 ALA A CA 1
ATOM 653 C C . ALA A 1 80 ? -7.483 15.778 -9.148 1.00 38.62 80 ALA A C 1
ATOM 655 O O . ALA A 1 80 ? -7.766 16.665 -8.310 1.00 38.62 80 ALA A O 1
#

Organism: Gardnerella vaginalis (NCBI:txid2702)

pLDDT: mean 82.31, std 14.82, range [38.62, 97.0]

Mean predicted aligned error: 8.12 Å

Nearest PDB structures (foldseek):
  1vz0-assembly3_D  TM=8.324E-01  e=3.398E-02  Thermus thermophilus HB27
  4umk-assembly2_B  TM=7.471E-01  e=4.097E-02  Helicobacter pylori 26695
  7o0n-assembly1_B  TM=7.975E-01  e=5.257E-02  Myxococcus xanthus DK 1622
  7bnk-assembly1_B  TM=7.860E-01  e=8.132E-02  Myxococcus xanthus DK 1622
  4umk-assembly1_C  TM=7.795E-01  e=2.071E-01  Helicobacter pylori 26695